Protein AF-A0A0G0H0J5-F1 (afdb_monomer_lite)

Radius of gyration: 21.35 Å; chains: 1; bounding box: 57×30×69 Å

Secondary structure (DSSP, 8-state):
--HHHHHHHHHHHHHHHHHHHHHHHHHHHHHTSPEES-HHHHHHH---TTPPPBP-----SSTT-PBPSS-TTSBPEEEEEE-----EEEETTEEEE-PPPEEEEEE-TT--EEEEEEEETTEEEEEEEEEEE-

Organism: NCBI:txid1618545

Foldseek 3Di:
DPVVVVVVVVVVVVVVVVVVVLVVVLVVVQVPFAADEDLVCCQVPDDCPPPDFDDFPQDDPPHRFGADPSGNVWTWDKDWDDDKDWDWDADPNDTDTPIAWTWIWTATPQGFIKIWTFGVVVTDITIDDRHHYD

Sequence (134 aa):
MNRIKVLLLTIVSTIVLVISVLFAKQYIQVRALPLTGNPNSFVESFNPEGQEPASLEVGGLEGRVIHSPFFPYVKLKTQNIVQGQVILTYNNGEEINKSTGDRYLNTDPFWNIYWVEISRFPEKTKFYGPFKPN

pLDDT: mean 79.82, std 10.88, range [37.41, 95.56]

Structure (mmCIF, N/CA/C/O backbone):
data_AF-A0A0G0H0J5-F1
#
_entry.id   AF-A0A0G0H0J5-F1
#
loop_
_atom_site.group_PDB
_atom_site.id
_atom_site.type_symbol
_atom_site.label_atom_id
_atom_site.label_alt_id
_atom_site.label_comp_id
_atom_site.label_asym_id
_atom_site.label_entity_id
_atom_site.label_seq_id
_atom_site.pdbx_PDB_ins_code
_atom_site.Cartn_x
_atom_site.Cartn_y
_atom_site.Cartn_z
_atom_site.occupancy
_atom_site.B_iso_or_equiv
_atom_site.auth_seq_id
_atom_site.auth_comp_id
_atom_site.auth_asym_id
_atom_site.auth_atom_id
_atom_site.pdbx_PDB_model_num
ATOM 1 N N . MET A 1 1 ? 38.419 4.402 -33.276 1.00 62.75 1 MET A N 1
ATOM 2 C CA . MET A 1 1 ? 37.300 4.884 -32.431 1.00 62.75 1 MET A CA 1
ATOM 3 C C . MET A 1 1 ? 37.882 5.685 -31.272 1.00 62.75 1 MET A C 1
ATOM 5 O O . MET A 1 1 ? 38.816 5.206 -30.646 1.00 62.75 1 MET A O 1
ATOM 9 N N . ASN A 1 2 ? 37.434 6.924 -31.051 1.00 85.19 2 ASN A N 1
ATOM 10 C CA . ASN A 1 2 ? 38.064 7.840 -30.088 1.00 85.19 2 ASN A CA 1
ATOM 11 C C . ASN A 1 2 ? 37.903 7.291 -28.651 1.00 85.19 2 ASN A C 1
ATOM 13 O O . ASN A 1 2 ? 36.782 6.942 -28.288 1.00 85.19 2 ASN A O 1
ATOM 17 N N . ARG A 1 3 ? 38.975 7.183 -27.846 1.00 85.88 3 ARG A N 1
ATOM 18 C CA . ARG A 1 3 ? 38.948 6.522 -26.512 1.00 85.88 3 ARG A CA 1
ATOM 19 C C . ARG A 1 3 ? 37.854 7.082 -25.590 1.00 85.88 3 ARG A C 1
ATOM 21 O O . ARG A 1 3 ? 37.210 6.332 -24.867 1.00 85.88 3 ARG A O 1
ATOM 28 N N . ILE A 1 4 ? 37.578 8.380 -25.712 1.00 89.50 4 ILE A N 1
ATOM 29 C CA . ILE A 1 4 ? 36.496 9.086 -25.010 1.00 89.50 4 ILE A CA 1
ATOM 30 C C . ILE A 1 4 ? 35.110 8.545 -25.398 1.00 89.50 4 ILE A C 1
ATOM 32 O O . ILE A 1 4 ? 34.264 8.343 -24.533 1.00 89.50 4 ILE A O 1
ATOM 36 N N . LYS A 1 5 ? 34.876 8.251 -26.685 1.00 89.31 5 LYS A N 1
ATOM 37 C CA . LYS A 1 5 ? 33.602 7.683 -27.161 1.00 89.31 5 LYS A CA 1
ATOM 38 C C . LYS A 1 5 ? 33.375 6.274 -26.611 1.00 89.31 5 LYS A C 1
ATOM 40 O O . LYS A 1 5 ? 32.248 5.938 -26.275 1.00 89.31 5 LYS A O 1
ATOM 45 N N . VAL A 1 6 ? 34.441 5.475 -26.498 1.00 91.00 6 VAL A N 1
ATOM 46 C CA . VAL A 1 6 ? 34.372 4.124 -25.916 1.00 91.00 6 VAL A CA 1
ATOM 47 C C . VAL A 1 6 ? 34.031 4.199 -24.429 1.00 91.00 6 VAL A C 1
ATOM 49 O O . VAL A 1 6 ? 33.107 3.526 -23.994 1.00 91.00 6 VAL A O 1
ATOM 52 N N . LEU A 1 7 ? 34.712 5.064 -23.668 1.00 93.00 7 LEU A N 1
ATOM 53 C CA . LEU A 1 7 ? 34.441 5.257 -22.240 1.00 93.00 7 LEU A CA 1
ATOM 54 C C . LEU A 1 7 ? 32.989 5.693 -21.988 1.00 93.00 7 LEU A C 1
ATOM 56 O O . LEU A 1 7 ? 32.310 5.134 -21.130 1.00 93.00 7 LEU A O 1
ATOM 60 N N . LEU A 1 8 ? 32.501 6.662 -22.766 1.00 93.81 8 LEU A N 1
ATOM 61 C CA . LEU A 1 8 ? 31.145 7.186 -22.626 1.00 93.81 8 LEU A CA 1
ATOM 62 C C . LEU A 1 8 ? 30.091 6.121 -22.961 1.00 93.81 8 LEU A C 1
ATOM 64 O O . LEU A 1 8 ? 29.113 5.983 -22.231 1.00 93.81 8 LEU A O 1
ATOM 68 N N . LEU A 1 9 ? 30.326 5.311 -23.999 1.00 94.06 9 LEU A N 1
ATOM 69 C CA . LEU A 1 9 ? 29.462 4.179 -24.336 1.00 94.06 9 LEU A CA 1
ATOM 70 C C . LEU A 1 9 ? 29.400 3.153 -23.192 1.00 94.06 9 LEU A C 1
ATOM 72 O O . LEU A 1 9 ? 28.315 2.682 -22.855 1.00 94.06 9 LEU A O 1
ATOM 76 N N . THR A 1 10 ? 30.534 2.837 -22.561 1.00 93.31 10 THR A N 1
ATOM 77 C CA . THR A 1 10 ? 30.588 1.899 -21.429 1.00 93.31 10 THR A CA 1
ATOM 78 C C . THR A 1 10 ? 29.839 2.426 -20.207 1.00 93.31 10 THR A C 1
ATOM 80 O O . THR A 1 10 ? 29.121 1.664 -19.558 1.00 93.31 10 THR A O 1
ATOM 83 N N . ILE A 1 11 ? 29.958 3.722 -19.903 1.00 95.00 11 ILE A N 1
ATOM 84 C CA . ILE A 1 11 ? 29.228 4.352 -18.792 1.00 95.00 11 ILE A CA 1
ATOM 85 C C . ILE A 1 11 ? 27.722 4.279 -19.048 1.00 95.00 11 ILE A C 1
ATOM 87 O O . ILE A 1 11 ? 26.979 3.794 -18.197 1.00 95.00 11 ILE A O 1
ATOM 91 N N . VAL A 1 12 ? 27.274 4.694 -20.236 1.00 94.88 12 VAL A N 1
ATOM 92 C CA . VAL A 1 12 ? 25.852 4.661 -20.605 1.00 94.88 12 VAL A CA 1
ATOM 93 C C . VAL A 1 12 ? 25.313 3.230 -20.566 1.00 94.88 12 VAL A C 1
ATOM 95 O O . VAL A 1 12 ? 24.261 2.994 -19.980 1.00 94.88 12 VAL A O 1
ATOM 98 N N . SER A 1 13 ? 26.053 2.263 -21.114 1.00 93.75 13 SER A N 1
ATOM 99 C CA . SER A 1 13 ? 25.668 0.848 -21.092 1.00 93.75 13 SER A CA 1
ATOM 100 C C . SER A 1 13 ? 25.524 0.311 -19.664 1.00 93.75 13 SER A C 1
ATOM 102 O O . SER A 1 13 ? 24.518 -0.313 -19.331 1.00 93.75 13 SER A O 1
ATOM 104 N N . THR A 1 14 ? 26.481 0.627 -18.784 1.00 95.00 14 THR A N 1
ATOM 105 C CA . THR A 1 14 ? 26.426 0.231 -17.369 1.00 95.00 14 THR A CA 1
ATOM 106 C C . THR A 1 14 ? 25.207 0.833 -16.666 1.00 95.00 14 THR A C 1
ATOM 108 O O . THR A 1 14 ? 24.505 0.123 -15.951 1.00 95.00 14 THR A O 1
ATOM 111 N N . ILE A 1 15 ? 24.908 2.116 -16.898 1.00 94.69 15 ILE A N 1
ATOM 112 C CA . ILE A 1 15 ? 23.734 2.783 -16.314 1.00 94.69 15 ILE A CA 1
ATOM 113 C C . ILE A 1 15 ? 22.440 2.111 -16.788 1.00 94.69 15 ILE A C 1
ATOM 115 O O . ILE A 1 15 ? 21.584 1.780 -15.968 1.00 94.69 15 ILE A O 1
ATOM 119 N N . VAL A 1 16 ? 22.307 1.858 -18.093 1.00 95.56 16 VAL A N 1
ATOM 120 C CA . VAL A 1 16 ? 21.130 1.187 -18.667 1.00 95.56 16 VAL A CA 1
ATOM 121 C C . VAL A 1 16 ? 20.957 -0.215 -18.083 1.00 95.56 16 VAL A C 1
ATOM 123 O O . VAL A 1 16 ? 19.837 -0.605 -17.749 1.00 95.56 16 VAL A O 1
ATOM 126 N N . LEU A 1 17 ? 22.051 -0.960 -17.905 1.00 95.50 17 LEU A N 1
ATOM 127 C CA . LEU A 1 17 ? 22.020 -2.290 -17.303 1.00 95.50 17 LEU A CA 1
ATOM 128 C C . LEU A 1 17 ? 21.541 -2.240 -15.847 1.00 95.50 17 LEU A C 1
ATOM 130 O O . LEU A 1 17 ? 20.639 -2.989 -15.478 1.00 95.50 17 LEU A O 1
ATOM 134 N N . VAL A 1 18 ? 22.096 -1.336 -15.034 1.00 93.75 18 VAL A N 1
ATOM 135 C CA . VAL A 1 18 ? 21.697 -1.167 -13.626 1.00 93.75 18 VAL A CA 1
ATOM 136 C C . VAL A 1 18 ? 20.214 -0.818 -13.522 1.00 93.75 18 VAL A C 1
ATOM 138 O O . VAL A 1 18 ? 19.486 -1.453 -12.760 1.00 93.75 18 VAL A O 1
ATOM 141 N N . ILE A 1 19 ? 19.744 0.135 -14.330 1.00 90.00 19 ILE A N 1
ATOM 142 C CA . ILE A 1 19 ? 18.330 0.518 -14.378 1.00 90.00 19 ILE A CA 1
ATOM 143 C C . ILE A 1 19 ? 17.460 -0.691 -14.753 1.00 90.00 19 ILE A C 1
ATOM 145 O O . ILE A 1 19 ? 16.473 -0.972 -14.076 1.00 90.00 19 ILE A O 1
ATOM 149 N N . SER A 1 20 ? 17.854 -1.456 -15.772 1.00 90.38 20 SER A N 1
ATOM 150 C CA . SER A 1 20 ? 17.110 -2.638 -16.228 1.00 90.38 20 SER A CA 1
ATOM 151 C C . SER A 1 20 ? 16.981 -3.705 -15.138 1.00 90.38 20 SER A C 1
ATOM 153 O O . SER A 1 20 ? 15.907 -4.276 -14.958 1.00 90.38 20 SER A O 1
ATOM 155 N N . VAL A 1 21 ? 18.048 -3.949 -14.369 1.00 92.56 21 VAL A N 1
ATOM 156 C CA . VAL A 1 21 ? 18.029 -4.900 -13.246 1.00 92.56 21 VAL A CA 1
ATOM 157 C C . VAL A 1 21 ? 17.088 -4.429 -12.133 1.00 92.56 21 VAL A C 1
ATOM 159 O O . VAL A 1 21 ? 16.332 -5.239 -11.594 1.00 92.56 21 VAL A O 1
ATOM 162 N N . LEU A 1 22 ? 17.084 -3.131 -11.809 1.00 87.94 22 LEU A N 1
ATOM 163 C CA . LEU A 1 22 ? 16.166 -2.567 -10.813 1.00 87.94 22 LEU A CA 1
ATOM 164 C C . LEU A 1 22 ? 14.700 -2.737 -11.237 1.00 87.94 22 LEU A C 1
ATOM 166 O O . LEU A 1 22 ? 13.893 -3.225 -10.443 1.00 87.94 22 LEU A O 1
ATOM 170 N N . PHE A 1 23 ? 14.371 -2.422 -12.494 1.00 86.19 23 PHE A N 1
ATOM 171 C CA . PHE A 1 23 ? 13.024 -2.623 -13.036 1.00 86.19 23 PHE A CA 1
ATOM 172 C C . PHE A 1 23 ? 12.618 -4.099 -13.057 1.00 86.19 23 PHE A C 1
ATOM 174 O O . PHE A 1 23 ? 11.501 -4.431 -12.665 1.00 86.19 23 PHE A O 1
ATOM 181 N N . ALA A 1 24 ? 13.518 -5.000 -13.459 1.00 88.62 24 ALA A N 1
ATOM 182 C CA . ALA A 1 24 ? 13.245 -6.435 -13.456 1.00 88.62 24 ALA A CA 1
ATOM 183 C C . ALA A 1 24 ? 12.947 -6.952 -12.041 1.00 88.62 24 ALA A C 1
ATOM 185 O O . ALA A 1 24 ? 11.984 -7.693 -11.844 1.00 88.62 24 ALA A O 1
ATOM 186 N N . LYS A 1 25 ? 13.723 -6.516 -11.040 1.00 89.56 25 LYS A N 1
ATOM 187 C CA . LYS A 1 25 ? 13.492 -6.864 -9.633 1.00 89.56 25 LYS A CA 1
ATOM 188 C C . LYS A 1 25 ? 12.115 -6.394 -9.158 1.00 89.56 25 LYS A C 1
ATOM 190 O O . LYS A 1 25 ? 11.368 -7.198 -8.605 1.00 89.56 25 LYS A O 1
ATOM 195 N N . GLN A 1 26 ? 11.769 -5.129 -9.403 1.00 85.81 26 GLN A N 1
ATOM 196 C CA . GLN A 1 26 ? 10.463 -4.564 -9.034 1.00 85.81 26 GLN A CA 1
ATOM 197 C C . GLN A 1 26 ? 9.317 -5.316 -9.718 1.00 85.81 26 GLN A C 1
ATOM 199 O O . GLN A 1 26 ? 8.345 -5.696 -9.073 1.00 85.81 26 GLN A O 1
ATOM 204 N N . TYR A 1 27 ? 9.455 -5.603 -11.011 1.00 86.44 27 TYR A N 1
ATOM 205 C CA . TYR A 1 27 ? 8.452 -6.333 -11.778 1.00 86.44 27 TYR A CA 1
ATOM 206 C C . TYR A 1 27 ? 8.209 -7.753 -11.249 1.00 86.44 27 TYR A C 1
ATOM 208 O O . TYR A 1 27 ? 7.060 -8.181 -11.129 1.00 86.44 27 TYR A O 1
ATOM 216 N N . ILE A 1 28 ? 9.274 -8.482 -10.899 1.00 88.44 28 ILE A N 1
ATOM 217 C CA . ILE A 1 28 ? 9.163 -9.818 -10.297 1.00 88.44 28 ILE A CA 1
ATOM 218 C C . ILE A 1 28 ? 8.435 -9.738 -8.950 1.00 88.44 28 ILE A C 1
ATOM 220 O O . ILE A 1 28 ? 7.535 -10.538 -8.699 1.00 88.44 28 ILE A O 1
ATOM 224 N N . GLN A 1 29 ? 8.779 -8.754 -8.112 1.00 87.75 29 GLN A N 1
ATOM 225 C CA . GLN A 1 29 ? 8.122 -8.542 -6.820 1.00 87.75 29 GLN A CA 1
ATOM 226 C C . GLN A 1 29 ? 6.628 -8.239 -6.982 1.00 87.75 29 GLN A C 1
ATOM 228 O O . GLN A 1 29 ? 5.811 -8.871 -6.320 1.00 87.75 29 GLN A O 1
ATOM 233 N N . VAL A 1 30 ? 6.262 -7.356 -7.917 1.00 86.00 30 VAL A N 1
ATOM 234 C CA . VAL A 1 30 ? 4.860 -7.032 -8.230 1.00 86.00 30 VAL A CA 1
ATOM 235 C C . VAL A 1 30 ? 4.103 -8.259 -8.744 1.00 86.00 30 VAL A C 1
ATOM 237 O O . VAL A 1 30 ? 2.964 -8.507 -8.354 1.00 86.00 30 VAL A O 1
ATOM 240 N N . ARG A 1 31 ? 4.727 -9.092 -9.587 1.00 84.44 31 ARG A N 1
ATOM 241 C CA . ARG A 1 31 ? 4.087 -10.323 -10.075 1.00 84.44 31 ARG A CA 1
ATOM 242 C C . ARG A 1 31 ? 3.796 -11.332 -8.971 1.00 84.44 31 ARG A C 1
ATOM 244 O O . ARG A 1 31 ? 2.802 -12.049 -9.104 1.00 84.44 31 AR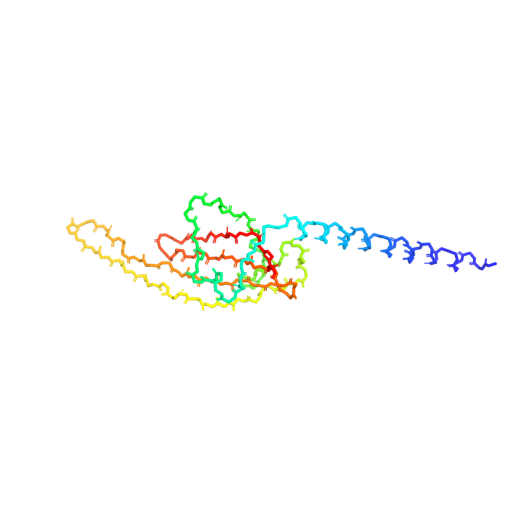G A O 1
ATOM 251 N N . ALA A 1 32 ? 4.638 -11.381 -7.943 1.00 87.31 32 ALA A N 1
ATOM 252 C CA . ALA A 1 32 ? 4.499 -12.277 -6.800 1.00 87.31 32 ALA A CA 1
ATOM 253 C C . ALA A 1 32 ? 3.429 -11.825 -5.792 1.00 87.31 32 ALA A C 1
ATOM 255 O O . ALA A 1 32 ? 3.127 -12.571 -4.863 1.00 87.31 32 ALA A O 1
ATOM 256 N N . LEU A 1 33 ? 2.853 -10.630 -5.961 1.00 86.44 33 LEU A N 1
ATOM 257 C CA . LEU A 1 33 ? 1.832 -10.121 -5.054 1.00 86.44 33 LEU A CA 1
ATOM 258 C C . LEU A 1 33 ? 0.557 -10.972 -5.069 1.00 86.44 33 LEU A C 1
ATOM 260 O O . LEU A 1 33 ? 0.189 -11.529 -6.109 1.00 86.44 33 LEU A O 1
ATOM 264 N N . PRO A 1 34 ? -0.163 -11.033 -3.939 1.00 84.31 34 PRO A N 1
ATOM 265 C CA . PRO A 1 34 ? -1.498 -11.608 -3.908 1.00 84.31 34 PRO A CA 1
ATOM 266 C C . PRO A 1 34 ? -2.433 -10.855 -4.866 1.00 84.31 34 PRO A C 1
ATOM 268 O O . PRO A 1 34 ? -2.422 -9.623 -4.933 1.00 84.31 34 PRO A O 1
ATOM 271 N N . LEU A 1 35 ? -3.234 -11.616 -5.616 1.00 83.19 35 LEU A N 1
ATOM 272 C CA . LEU A 1 35 ? -4.280 -11.080 -6.485 1.00 83.19 35 LEU A CA 1
ATOM 273 C C . LEU A 1 35 ? -5.475 -10.640 -5.634 1.00 83.19 35 LEU A C 1
ATOM 275 O O . LEU A 1 35 ? -5.929 -11.386 -4.766 1.00 83.19 35 LEU A O 1
ATOM 279 N N . THR A 1 36 ? -6.010 -9.459 -5.910 1.00 77.00 36 THR A N 1
ATOM 280 C CA . THR A 1 36 ? -7.326 -9.033 -5.434 1.00 77.00 36 THR A CA 1
ATOM 281 C C . THR A 1 36 ? -8.374 -9.337 -6.484 1.00 77.00 36 THR A C 1
ATOM 283 O O . THR A 1 36 ? -8.081 -9.351 -7.675 1.00 77.00 36 THR A O 1
ATOM 286 N N . GLY A 1 37 ? -9.633 -9.471 -6.065 1.00 71.50 37 GLY A N 1
ATOM 287 C CA . GLY A 1 37 ? -10.758 -9.325 -6.990 1.00 71.50 37 GLY A CA 1
ATOM 288 C C . GLY A 1 37 ? -10.846 -7.904 -7.569 1.00 71.50 37 GLY A C 1
ATOM 289 O O . GLY A 1 37 ? -9.882 -7.139 -7.536 1.00 71.50 37 GLY A O 1
ATOM 290 N N . ASN A 1 38 ? -12.023 -7.529 -8.075 1.00 74.00 38 ASN A N 1
ATOM 291 C CA . ASN A 1 38 ? -12.270 -6.193 -8.623 1.00 74.00 38 ASN A CA 1
ATOM 292 C C . ASN A 1 38 ? -11.760 -5.093 -7.656 1.00 74.00 38 ASN A C 1
ATOM 294 O O . ASN A 1 38 ? -12.237 -5.032 -6.521 1.00 74.00 38 ASN A O 1
ATOM 298 N N . PRO A 1 39 ? -10.823 -4.219 -8.081 1.00 66.75 39 PRO A N 1
ATOM 299 C CA . PRO A 1 39 ? -10.252 -3.165 -7.239 1.00 66.75 39 PRO A CA 1
ATOM 300 C C . PRO A 1 39 ? -11.294 -2.273 -6.562 1.00 66.75 39 PRO A C 1
ATOM 302 O O . PRO A 1 39 ? -11.103 -1.856 -5.423 1.00 66.75 39 PRO A O 1
ATOM 305 N N . ASN A 1 40 ? -12.421 -2.027 -7.237 1.00 67.94 40 ASN A N 1
ATOM 306 C CA . ASN A 1 40 ? -13.496 -1.188 -6.715 1.00 67.94 40 ASN A CA 1
ATOM 307 C C . ASN A 1 40 ? -14.272 -1.878 -5.584 1.00 67.94 40 ASN A C 1
ATOM 309 O O . ASN A 1 40 ? -14.751 -1.200 -4.685 1.00 67.94 40 ASN A O 1
ATOM 313 N N . SER A 1 41 ? -14.378 -3.213 -5.601 1.00 69.88 41 SER A N 1
ATOM 314 C CA . SER A 1 41 ? -15.075 -3.983 -4.560 1.00 69.88 41 SER A CA 1
ATOM 315 C C . SER A 1 41 ? -14.135 -4.525 -3.486 1.00 69.88 41 SER A C 1
ATOM 317 O O . SER A 1 41 ? -14.582 -4.834 -2.384 1.00 69.88 41 SER A O 1
ATOM 319 N N . PHE A 1 42 ? -12.836 -4.652 -3.783 1.00 72.06 42 PHE A N 1
ATOM 320 C CA . PHE A 1 42 ? -11.810 -5.035 -2.809 1.00 72.06 42 PHE A CA 1
ATOM 321 C C . PHE A 1 42 ? -11.864 -4.122 -1.585 1.00 72.06 42 PHE A C 1
ATOM 323 O O . PHE A 1 42 ? -11.770 -4.580 -0.455 1.00 72.06 42 PHE A O 1
ATOM 330 N N . VAL A 1 43 ? -12.131 -2.841 -1.830 1.00 64.44 43 VAL A N 1
ATOM 331 C CA . VAL A 1 43 ? -12.303 -1.812 -0.812 1.00 64.44 43 VAL A CA 1
ATOM 332 C C . VAL A 1 43 ? -13.375 -2.160 0.220 1.00 64.44 43 VAL A C 1
ATOM 334 O O . VAL A 1 43 ? -13.169 -2.005 1.413 1.00 64.44 43 VAL A O 1
ATOM 337 N N . GLU A 1 44 ? -14.539 -2.619 -0.214 1.00 66.31 44 GLU A N 1
ATOM 338 C CA . GLU A 1 44 ? -15.665 -2.858 0.695 1.00 66.31 44 GLU A CA 1
ATOM 339 C C . GLU A 1 44 ? -15.619 -4.256 1.320 1.00 66.31 44 GLU A C 1
ATOM 341 O O . GLU A 1 44 ? -16.221 -4.498 2.364 1.00 66.31 44 GLU A O 1
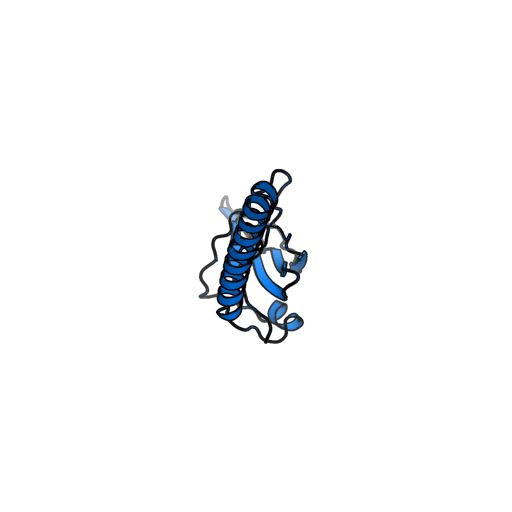ATOM 346 N N . SER A 1 45 ? -14.886 -5.174 0.686 1.00 72.12 45 SER A N 1
ATOM 347 C CA . SER A 1 45 ? -14.833 -6.592 1.053 1.00 72.12 45 SER A CA 1
ATOM 348 C C . SER A 1 45 ? -13.567 -7.004 1.803 1.00 72.12 45 SER A C 1
ATOM 350 O O . SER A 1 45 ? -13.496 -8.132 2.292 1.00 72.12 45 SER A O 1
ATOM 352 N N . PHE A 1 46 ? -12.564 -6.128 1.911 1.00 78.75 46 PHE A N 1
ATOM 353 C CA . PHE A 1 46 ? -11.320 -6.453 2.596 1.00 78.75 46 PHE A CA 1
ATOM 354 C C . PHE A 1 46 ? -11.536 -6.607 4.108 1.00 78.75 46 PHE A C 1
ATOM 356 O O . PHE A 1 46 ? -11.861 -5.644 4.806 1.00 78.75 46 PHE A O 1
ATOM 363 N N . ASN A 1 47 ? -11.306 -7.822 4.618 1.00 78.88 47 ASN A N 1
ATOM 364 C CA . ASN A 1 47 ? -11.266 -8.100 6.050 1.00 78.88 47 ASN A CA 1
ATOM 365 C C . ASN A 1 47 ? -9.800 -8.142 6.538 1.00 78.88 47 ASN A C 1
ATOM 367 O O . ASN A 1 47 ? -9.074 -9.067 6.161 1.00 78.88 47 ASN A O 1
ATOM 371 N N . PRO A 1 48 ? -9.355 -7.177 7.367 1.00 76.62 48 PRO A N 1
ATOM 372 C CA . PRO A 1 48 ? -8.016 -7.190 7.956 1.00 76.62 48 PRO A CA 1
ATOM 373 C C . PRO A 1 48 ? -7.830 -8.251 9.055 1.00 76.62 48 PRO A C 1
ATOM 375 O O . PRO A 1 48 ? -6.704 -8.470 9.501 1.00 76.62 48 PRO A O 1
ATOM 378 N N . GLU A 1 49 ? -8.900 -8.891 9.540 1.00 78.75 49 GLU A N 1
ATOM 379 C CA . GLU A 1 49 ? -8.805 -9.903 10.594 1.00 78.75 49 GLU A CA 1
ATOM 380 C C . GLU A 1 49 ? -7.932 -11.089 10.164 1.00 78.75 49 GLU A C 1
ATOM 382 O O . GLU A 1 49 ? -8.109 -11.673 9.096 1.00 78.75 49 GLU A O 1
ATOM 387 N N . GLY A 1 50 ? -6.969 -11.447 11.016 1.00 78.00 50 GLY A N 1
ATOM 388 C CA . GLY A 1 50 ? -6.025 -12.534 10.752 1.00 78.00 50 GLY A CA 1
ATOM 389 C C . GLY A 1 50 ? -4.900 -12.190 9.770 1.00 78.00 50 GLY A C 1
ATOM 390 O O . GLY A 1 50 ? -4.064 -13.051 9.511 1.00 78.00 50 GLY A O 1
ATOM 391 N N . GLN A 1 51 ? -4.838 -10.959 9.248 1.00 80.94 51 GLN A N 1
ATOM 392 C CA . GLN A 1 51 ? -3.721 -10.506 8.420 1.00 80.94 51 GLN A CA 1
ATOM 393 C C . GLN A 1 51 ? -2.669 -9.771 9.248 1.00 80.94 51 GLN A C 1
ATOM 395 O O . GLN A 1 51 ? -2.987 -8.949 10.111 1.00 80.94 51 GLN A O 1
ATOM 400 N N . GLU A 1 52 ? -1.399 -10.037 8.951 1.00 83.00 52 GLU A N 1
ATOM 401 C CA . GLU A 1 52 ? -0.297 -9.285 9.539 1.00 83.00 52 GLU A CA 1
ATOM 402 C C . GLU A 1 52 ? -0.149 -7.923 8.845 1.00 83.00 52 GLU A C 1
ATOM 404 O O . GLU A 1 52 ? -0.087 -7.864 7.612 1.00 83.00 52 GLU A O 1
ATOM 409 N N . PRO A 1 53 ? -0.077 -6.815 9.607 1.00 82.00 53 PRO A N 1
ATOM 410 C CA . PRO A 1 53 ? 0.209 -5.515 9.030 1.00 82.00 53 PRO A CA 1
ATOM 411 C C . PRO A 1 53 ? 1.610 -5.480 8.414 1.00 82.00 53 PRO A C 1
ATOM 413 O O . PRO A 1 53 ? 2.595 -5.854 9.049 1.00 82.00 53 PRO A O 1
ATOM 416 N N . ALA A 1 54 ? 1.710 -4.955 7.200 1.00 77.06 54 ALA A N 1
ATOM 417 C CA . ALA A 1 54 ? 2.982 -4.643 6.577 1.00 77.06 54 ALA A CA 1
ATOM 418 C C . ALA A 1 54 ? 3.634 -3.432 7.262 1.00 77.06 54 ALA A C 1
ATOM 420 O O . ALA A 1 54 ? 2.973 -2.442 7.591 1.00 77.06 54 ALA A O 1
ATOM 421 N N . SER A 1 55 ? 4.954 -3.492 7.440 1.00 68.00 55 SER A N 1
ATOM 422 C CA . SER A 1 55 ? 5.736 -2.329 7.853 1.00 68.00 55 SER A CA 1
ATOM 423 C C . SER A 1 55 ? 5.983 -1.430 6.643 1.00 68.00 55 SER A C 1
ATOM 425 O O . SER A 1 55 ? 6.519 -1.874 5.628 1.00 68.00 55 SER A O 1
ATOM 427 N N . LEU A 1 56 ? 5.587 -0.165 6.755 1.00 66.69 56 LEU A N 1
ATOM 428 C CA . LEU A 1 56 ? 5.852 0.876 5.770 1.00 66.69 56 LEU A CA 1
ATOM 429 C C . LEU A 1 56 ? 6.669 1.968 6.454 1.00 66.69 56 LEU A C 1
ATOM 431 O O . LEU A 1 56 ? 6.245 2.522 7.469 1.00 66.69 56 LEU A O 1
ATOM 435 N N . GLU A 1 57 ? 7.831 2.295 5.890 1.00 57.97 57 GLU A N 1
ATOM 436 C CA . GLU A 1 57 ? 8.574 3.480 6.306 1.00 57.97 57 GLU A CA 1
ATOM 437 C C . GLU A 1 57 ? 7.794 4.720 5.857 1.00 57.97 57 GLU A C 1
ATOM 439 O O . GLU A 1 57 ? 7.778 5.096 4.685 1.00 57.97 57 GLU A O 1
ATOM 444 N N . VAL A 1 58 ? 7.090 5.345 6.800 1.00 55.03 58 VAL A N 1
ATOM 445 C CA . VAL A 1 58 ? 6.435 6.636 6.580 1.00 55.03 58 VAL A CA 1
ATOM 446 C C . VAL A 1 58 ? 7.518 7.714 6.667 1.00 55.03 58 VAL A C 1
ATOM 448 O O . VAL A 1 58 ? 7.834 8.194 7.753 1.00 55.03 58 VAL A O 1
ATOM 451 N N . GLY A 1 59 ? 8.128 8.060 5.532 1.00 44.22 59 GLY A N 1
ATOM 452 C CA . GLY A 1 59 ? 9.202 9.053 5.444 1.00 44.22 59 GLY A CA 1
ATOM 453 C C . GLY A 1 59 ? 8.878 10.188 4.470 1.00 44.22 59 GLY A C 1
ATOM 454 O O . GLY A 1 59 ? 8.607 9.942 3.299 1.00 44.22 59 GLY A O 1
ATOM 455 N N . GLY A 1 60 ? 8.936 11.437 4.947 1.00 42.22 60 GLY A N 1
ATOM 456 C CA . GLY A 1 60 ? 8.790 12.652 4.137 1.00 42.22 60 GLY A CA 1
ATOM 457 C C . GLY A 1 60 ? 8.850 13.934 4.981 1.00 42.22 60 GLY A C 1
ATOM 458 O O . GLY A 1 60 ? 8.331 13.960 6.094 1.00 42.22 60 GLY A O 1
ATOM 459 N N . LEU A 1 61 ? 9.500 14.984 4.456 1.00 37.41 61 LEU A N 1
ATOM 460 C CA . LEU A 1 61 ? 9.682 16.300 5.109 1.00 37.41 61 LEU A CA 1
ATOM 461 C C . LEU A 1 61 ? 8.380 17.114 5.231 1.00 37.41 61 LEU A C 1
ATOM 463 O O . LEU A 1 61 ? 8.287 18.016 6.057 1.00 37.41 61 LEU A O 1
ATOM 467 N N . GLU A 1 62 ? 7.369 16.767 4.439 1.00 39.47 62 GLU A N 1
ATOM 468 C CA . GLU A 1 62 ? 6.011 17.296 4.521 1.00 39.47 62 GLU A CA 1
ATOM 469 C C . GLU A 1 62 ? 5.092 16.117 4.851 1.00 39.47 62 GLU A C 1
ATOM 471 O O . GLU A 1 62 ? 5.187 15.065 4.221 1.00 39.47 62 GLU A O 1
ATOM 476 N N . GLY A 1 63 ? 4.283 16.245 5.903 1.00 47.97 63 GLY A N 1
ATOM 477 C CA . GLY A 1 63 ? 3.705 15.119 6.641 1.00 47.97 63 GLY A CA 1
ATOM 478 C C . GLY A 1 63 ? 3.093 13.972 5.819 1.00 47.97 63 GLY A C 1
ATOM 479 O O . GLY A 1 63 ? 2.485 14.170 4.774 1.00 47.97 63 GLY A O 1
ATOM 480 N N . ARG A 1 64 ? 3.225 12.750 6.361 1.00 59.81 64 ARG A N 1
ATOM 481 C CA . ARG A 1 64 ? 2.550 11.493 5.960 1.00 59.81 64 ARG A CA 1
ATOM 482 C C . ARG A 1 64 ? 2.435 11.239 4.444 1.00 59.81 64 ARG A C 1
ATOM 484 O O . ARG A 1 64 ? 1.459 10.636 4.000 1.00 59.81 64 ARG A O 1
ATOM 491 N N . VAL A 1 65 ? 3.400 11.661 3.627 1.00 57.47 65 VAL A N 1
ATOM 492 C CA . VAL A 1 65 ? 3.447 11.229 2.224 1.00 57.47 65 VAL A CA 1
ATOM 493 C C . VAL A 1 65 ? 3.916 9.777 2.189 1.00 57.47 65 VAL A C 1
ATOM 495 O O . VAL A 1 65 ? 5.038 9.474 2.580 1.00 57.47 65 VAL A O 1
ATOM 498 N N . ILE A 1 66 ? 3.045 8.872 1.741 1.00 74.38 66 ILE A N 1
ATOM 499 C CA . ILE A 1 66 ? 3.368 7.449 1.607 1.00 74.38 66 ILE A CA 1
ATOM 500 C C . ILE A 1 66 ? 3.731 7.185 0.144 1.00 74.38 66 ILE A C 1
ATOM 502 O O . ILE A 1 66 ? 2.940 7.450 -0.767 1.00 74.38 66 ILE A O 1
ATOM 506 N N . HIS A 1 67 ? 4.944 6.687 -0.074 1.00 78.19 67 HIS A N 1
ATOM 507 C CA . HIS A 1 67 ? 5.441 6.262 -1.379 1.00 78.19 67 HIS A CA 1
ATOM 508 C C . HIS A 1 67 ? 5.214 4.760 -1.589 1.00 78.19 67 HIS A C 1
ATOM 510 O O . HIS A 1 67 ? 5.071 4.005 -0.627 1.00 78.19 67 HIS A O 1
ATOM 516 N N . SER A 1 68 ? 5.178 4.317 -2.848 1.00 79.56 68 SER A N 1
ATOM 517 C CA . SER A 1 68 ? 5.116 2.885 -3.164 1.00 79.56 68 SER A CA 1
ATOM 518 C C . SER A 1 68 ? 6.417 2.186 -2.731 1.00 79.56 68 SER A C 1
ATOM 520 O O . SER A 1 68 ? 7.494 2.635 -3.129 1.00 79.56 68 SER A O 1
ATOM 522 N N . PRO A 1 69 ? 6.359 1.063 -1.985 1.00 77.00 69 PRO A N 1
ATOM 523 C CA . PRO A 1 69 ? 7.534 0.250 -1.651 1.00 77.00 69 PRO A CA 1
ATOM 524 C C . PRO A 1 69 ? 8.300 -0.257 -2.872 1.00 77.00 69 PRO A C 1
ATOM 526 O O . PRO A 1 69 ? 9.516 -0.436 -2.817 1.00 77.00 69 PRO A O 1
ATOM 529 N N . PHE A 1 70 ? 7.596 -0.496 -3.981 1.00 79.25 70 PHE A N 1
ATOM 530 C CA . PHE A 1 70 ? 8.214 -0.952 -5.225 1.00 79.25 70 PHE A CA 1
ATOM 531 C C . PHE A 1 70 ? 8.667 0.207 -6.095 1.00 79.25 70 PHE A C 1
ATOM 533 O O . PHE A 1 70 ? 9.667 0.085 -6.793 1.00 79.25 70 PHE A O 1
ATOM 540 N N . PHE A 1 71 ? 7.972 1.339 -6.029 1.00 80.19 71 PHE A N 1
ATOM 541 C CA . PHE A 1 71 ? 8.264 2.519 -6.830 1.00 80.19 71 PHE A CA 1
ATOM 542 C C . PHE A 1 71 ? 8.440 3.727 -5.903 1.00 80.19 71 PHE A C 1
ATOM 544 O O . PHE A 1 71 ? 7.540 4.559 -5.805 1.00 80.19 71 PHE A O 1
ATOM 551 N N . PRO A 1 72 ? 9.589 3.859 -5.211 1.00 77.44 72 PRO A N 1
ATOM 552 C CA . PRO A 1 72 ? 9.780 4.875 -4.168 1.00 77.44 72 PRO A CA 1
ATOM 553 C C . PRO A 1 72 ? 9.714 6.312 -4.699 1.00 77.44 72 PRO A C 1
ATOM 555 O O . PRO A 1 72 ? 9.467 7.250 -3.95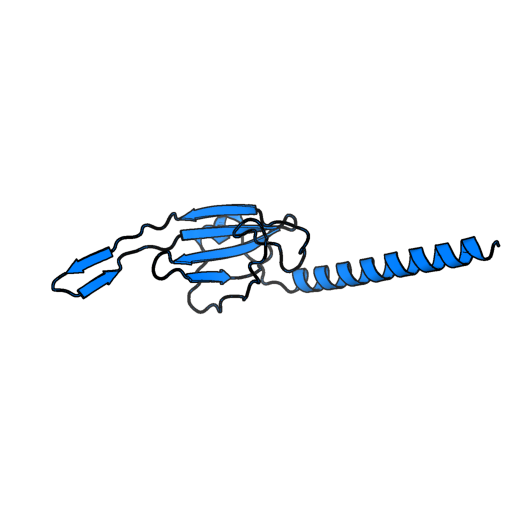5 1.00 77.44 72 PRO A O 1
ATOM 558 N N . TYR A 1 73 ? 9.875 6.504 -6.006 1.00 77.81 73 TYR A N 1
ATOM 559 C CA . TYR A 1 73 ? 9.688 7.786 -6.689 1.00 77.81 73 TYR A CA 1
ATOM 560 C C . TYR A 1 73 ? 8.215 8.100 -7.005 1.00 77.81 73 TYR A C 1
ATOM 562 O O . TYR A 1 73 ? 7.913 9.152 -7.564 1.00 77.81 73 TYR A O 1
ATOM 570 N N . VAL A 1 74 ? 7.290 7.204 -6.656 1.00 81.38 74 VAL A N 1
ATOM 571 C CA . VAL A 1 74 ? 5.862 7.336 -6.928 1.00 81.38 74 VAL A CA 1
ATOM 572 C C . VAL A 1 74 ? 5.083 7.492 -5.633 1.00 81.38 74 VAL A C 1
ATOM 574 O O . VAL A 1 74 ? 5.093 6.623 -4.760 1.00 81.38 74 VAL A O 1
ATOM 577 N N . LYS A 1 75 ? 4.368 8.614 -5.536 1.00 82.62 75 LYS A N 1
ATOM 578 C CA . LYS A 1 75 ? 3.438 8.895 -4.446 1.00 82.62 75 LYS A CA 1
ATOM 579 C C . LYS A 1 75 ? 2.177 8.049 -4.602 1.00 82.62 75 LYS A C 1
ATOM 581 O O . LYS A 1 75 ? 1.620 7.969 -5.698 1.00 82.62 75 LYS A O 1
ATOM 586 N N . LEU A 1 76 ? 1.710 7.463 -3.502 1.00 84.25 76 LEU A N 1
ATOM 587 C CA . LEU A 1 76 ? 0.438 6.752 -3.491 1.00 84.25 76 LEU A CA 1
ATOM 588 C C . LEU A 1 76 ? -0.726 7.745 -3.576 1.00 84.25 76 LEU A C 1
ATOM 590 O O . LEU A 1 76 ? -0.755 8.769 -2.889 1.00 84.25 76 LEU A O 1
ATOM 594 N N . LYS A 1 77 ? -1.708 7.425 -4.416 1.00 85.56 77 LYS A N 1
ATOM 595 C CA . LYS A 1 77 ? -2.994 8.111 -4.463 1.00 85.56 77 LYS A CA 1
ATOM 596 C C . LYS A 1 77 ? -3.875 7.573 -3.343 1.00 85.56 77 LYS A C 1
ATOM 598 O O . LYS A 1 77 ? -4.175 6.382 -3.326 1.00 85.56 77 LYS A O 1
ATOM 603 N N . THR A 1 78 ? -4.310 8.460 -2.456 1.00 84.81 78 THR A N 1
ATOM 604 C CA . THR A 1 78 ? -5.182 8.130 -1.324 1.00 84.81 78 THR A CA 1
ATOM 605 C C . THR A 1 78 ? -6.646 8.390 -1.654 1.00 84.81 78 THR A C 1
ATOM 607 O O . THR A 1 78 ? -7.002 9.453 -2.161 1.00 84.81 78 THR A O 1
ATOM 610 N N . GLN A 1 79 ? -7.502 7.437 -1.308 1.00 84.25 79 GLN A N 1
ATOM 611 C CA . GLN A 1 79 ? -8.953 7.548 -1.325 1.00 84.25 79 GLN A CA 1
ATOM 612 C C . GLN A 1 79 ? -9.482 7.222 0.074 1.00 84.25 79 GLN A C 1
ATOM 614 O O . GLN A 1 79 ? -9.156 6.182 0.642 1.00 84.25 79 GLN A O 1
ATOM 619 N N . ASN A 1 80 ? -10.285 8.118 0.649 1.00 82.62 80 ASN A N 1
ATOM 620 C CA . ASN A 1 80 ? -10.951 7.857 1.922 1.00 82.62 80 ASN A CA 1
ATOM 621 C C . ASN A 1 80 ? -12.177 6.961 1.689 1.00 82.62 80 ASN A C 1
ATOM 623 O O . ASN A 1 80 ? -12.948 7.210 0.763 1.00 82.62 80 ASN A O 1
ATOM 627 N N . ILE A 1 81 ? -12.316 5.922 2.511 1.00 82.19 81 ILE A N 1
ATOM 628 C CA . ILE A 1 81 ? -13.408 4.944 2.429 1.00 82.19 81 ILE A CA 1
ATOM 629 C C . ILE A 1 81 ? -14.371 5.147 3.594 1.00 82.19 81 ILE A C 1
ATOM 631 O O . ILE A 1 81 ? -15.572 5.303 3.403 1.00 82.19 81 ILE A O 1
ATOM 635 N N . VAL A 1 82 ? -13.821 5.162 4.809 1.00 82.81 82 VAL A N 1
ATOM 636 C CA . VAL A 1 82 ? -14.567 5.404 6.044 1.00 82.81 82 VAL A CA 1
ATOM 637 C C . VAL A 1 82 ? -13.868 6.513 6.809 1.00 82.81 82 VAL A C 1
ATOM 639 O O . VAL A 1 82 ? -12.657 6.450 7.034 1.00 82.81 82 VAL A O 1
ATOM 642 N N . GLN A 1 83 ? -14.645 7.508 7.233 1.00 81.56 83 GLN A N 1
ATOM 643 C CA . GLN A 1 83 ? -14.204 8.508 8.196 1.00 81.56 83 GLN A CA 1
ATOM 644 C C . GLN A 1 83 ? -14.519 8.014 9.607 1.00 81.56 83 GLN A C 1
ATOM 646 O O . GLN A 1 83 ? -15.679 7.831 9.977 1.00 81.56 83 GLN A O 1
ATOM 651 N N . GLY A 1 84 ? -13.467 7.788 10.381 1.00 78.56 84 GLY A N 1
ATOM 652 C CA . GLY A 1 84 ? -13.530 7.452 11.789 1.00 78.56 84 GLY A CA 1
ATOM 653 C C . GLY A 1 84 ? -13.956 8.648 12.636 1.00 78.56 84 GLY A C 1
ATOM 654 O O . GLY A 1 84 ? -13.704 9.811 12.306 1.00 78.56 84 GLY A O 1
ATOM 655 N N . GLN A 1 85 ? -14.592 8.353 13.762 1.00 78.81 85 GLN A N 1
ATOM 656 C CA . GLN A 1 85 ? -15.005 9.323 14.768 1.00 78.81 85 GLN A CA 1
ATOM 657 C C . GLN A 1 85 ? -14.260 9.047 16.065 1.00 78.81 85 GLN A C 1
ATOM 659 O O . GLN A 1 85 ? -14.081 7.893 16.442 1.00 78.81 85 GLN A O 1
ATOM 664 N N . VAL A 1 86 ? -13.841 10.100 16.765 1.00 80.06 86 VAL A N 1
ATOM 665 C CA . VAL A 1 86 ? -13.260 9.968 18.106 1.00 80.06 86 VAL A CA 1
ATOM 666 C C . VAL A 1 86 ? -14.354 10.239 19.123 1.00 80.06 86 VAL A C 1
ATOM 668 O O . VAL A 1 86 ? -14.899 11.339 19.157 1.00 80.06 86 VAL A O 1
ATOM 671 N N . ILE A 1 87 ? -14.682 9.234 19.932 1.00 81.25 87 ILE A N 1
ATOM 672 C CA . ILE A 1 87 ? -15.703 9.333 20.976 1.00 81.25 87 ILE A CA 1
ATOM 673 C C . ILE A 1 87 ? -15.091 8.800 22.268 1.00 81.25 87 ILE A C 1
ATOM 675 O O . ILE A 1 87 ? -14.966 7.589 22.456 1.00 81.25 87 ILE A O 1
ATOM 679 N N . LEU A 1 88 ? -14.720 9.720 23.156 1.00 82.06 88 LEU A N 1
ATOM 680 C CA . LEU A 1 88 ? -14.245 9.417 24.503 1.00 82.06 88 LEU A CA 1
ATOM 681 C C . LEU A 1 88 ? -15.357 9.763 25.486 1.00 82.06 88 LEU A C 1
ATOM 683 O O . LEU A 1 88 ? -15.849 10.889 25.508 1.00 82.06 88 LEU A O 1
ATOM 687 N N . THR A 1 89 ? -15.804 8.774 26.256 1.00 82.56 89 THR A N 1
ATOM 688 C CA . THR A 1 89 ? -16.813 8.967 27.304 1.00 82.56 89 THR A CA 1
ATOM 689 C C . THR A 1 89 ? -16.195 8.636 28.651 1.00 82.56 89 THR A C 1
ATOM 691 O O . THR A 1 89 ? -15.565 7.594 28.789 1.00 82.56 89 THR A O 1
ATOM 694 N N . TYR A 1 90 ? -16.415 9.487 29.648 1.00 82.00 90 TYR A N 1
ATOM 695 C CA . TYR A 1 90 ? -16.016 9.217 31.026 1.00 82.00 90 TYR A CA 1
ATOM 696 C C . TYR A 1 90 ? -17.231 8.719 31.802 1.00 82.00 90 TYR A C 1
ATOM 698 O O . TYR A 1 90 ? -18.240 9.420 31.878 1.00 82.00 90 TYR A O 1
ATOM 706 N N . ASN A 1 91 ? -17.154 7.512 32.359 1.00 81.12 91 ASN A N 1
ATOM 707 C CA . ASN A 1 91 ? -18.210 6.958 33.200 1.00 81.12 91 ASN A CA 1
ATOM 708 C C . ASN A 1 91 ? -17.602 6.403 34.489 1.00 81.12 91 ASN A C 1
ATOM 710 O O . ASN A 1 91 ? -16.706 5.571 34.433 1.00 81.12 91 ASN A O 1
ATOM 714 N N . ASN A 1 92 ? -18.064 6.882 35.648 1.00 80.19 92 ASN A N 1
ATOM 715 C CA . ASN A 1 92 ? -17.568 6.477 36.971 1.00 80.19 92 ASN A CA 1
ATOM 716 C C . ASN A 1 92 ? -16.032 6.515 37.135 1.00 80.19 92 ASN A C 1
ATOM 718 O O . ASN A 1 92 ? -15.456 5.687 37.833 1.00 80.19 92 ASN A O 1
ATOM 722 N N . GLY A 1 93 ? -15.363 7.483 36.503 1.00 78.69 93 GLY A N 1
ATOM 723 C CA . GLY A 1 93 ? -13.902 7.623 36.558 1.00 78.69 93 GLY A CA 1
ATOM 724 C C . GLY A 1 93 ? -13.129 6.730 35.580 1.00 78.69 93 GLY A C 1
ATOM 725 O O . GLY A 1 93 ? -11.917 6.885 35.473 1.00 78.69 93 GLY A O 1
ATOM 726 N N . GLU A 1 94 ? -13.804 5.856 34.829 1.00 79.62 94 GLU A N 1
ATOM 727 C CA . GLU A 1 94 ? -13.207 5.066 33.751 1.00 79.62 94 GLU A CA 1
ATOM 728 C C . GLU A 1 94 ? -13.391 5.755 32.391 1.00 79.62 94 GLU A C 1
ATOM 730 O O . GLU A 1 94 ? -14.461 6.287 32.071 1.00 79.62 94 GLU A O 1
ATOM 735 N N . GLU A 1 95 ? -12.335 5.741 31.575 1.00 80.00 95 GLU A N 1
ATOM 736 C CA . GLU A 1 95 ? -12.369 6.223 30.195 1.00 80.00 95 GLU A CA 1
ATOM 737 C C . GLU A 1 95 ? -12.827 5.098 29.258 1.00 80.00 95 GLU A C 1
ATOM 739 O O . GLU A 1 95 ? -12.163 4.073 29.108 1.00 80.00 95 GLU A O 1
ATOM 744 N N . ILE A 1 96 ? -13.970 5.298 28.604 1.00 81.50 96 ILE A N 1
ATOM 745 C CA . ILE A 1 96 ? -14.529 4.376 27.618 1.00 81.50 96 ILE A CA 1
ATOM 746 C C . ILE A 1 96 ? -14.279 4.949 26.224 1.00 81.50 96 ILE A C 1
ATOM 748 O O . ILE A 1 96 ? -14.858 5.967 25.832 1.00 81.50 96 ILE A O 1
ATOM 752 N N . ASN A 1 97 ? -13.449 4.253 25.451 1.00 80.44 97 ASN A N 1
ATOM 753 C CA . ASN A 1 97 ? -13.159 4.596 24.067 1.00 80.44 97 ASN A CA 1
ATOM 754 C C . ASN A 1 97 ? -14.159 3.920 23.114 1.00 80.44 97 ASN A C 1
ATOM 756 O O . ASN A 1 97 ? -14.130 2.703 22.934 1.00 80.44 97 ASN A O 1
ATOM 760 N N . LYS A 1 98 ? -15.027 4.718 22.485 1.00 79.62 98 LYS A N 1
ATOM 761 C CA . LYS A 1 98 ? -15.964 4.292 21.428 1.00 79.62 98 LYS A CA 1
ATOM 762 C C . LYS A 1 98 ? -15.553 4.814 20.050 1.00 79.62 98 LYS A C 1
ATOM 764 O O . LYS A 1 98 ? -16.390 4.941 19.158 1.00 79.62 98 LYS A O 1
ATOM 769 N N . SER A 1 99 ? -14.281 5.169 19.887 1.00 78.06 99 SER A N 1
ATOM 770 C CA . SER A 1 99 ? -13.774 5.719 18.636 1.00 78.06 99 SER A CA 1
ATOM 771 C C . SER A 1 99 ? -13.775 4.669 17.529 1.00 78.06 99 SER A C 1
ATOM 773 O O . SER A 1 99 ? -13.441 3.506 17.753 1.00 78.06 99 SER A O 1
ATOM 775 N N . THR A 1 100 ? -14.106 5.093 16.316 1.00 80.00 100 THR A N 1
ATOM 776 C CA . THR A 1 100 ? -13.981 4.290 15.099 1.00 80.00 100 THR A CA 1
ATOM 777 C C . THR A 1 100 ? -12.739 4.715 14.317 1.00 80.00 100 THR A C 1
ATOM 779 O O . THR A 1 100 ? -12.316 5.873 14.363 1.00 80.00 100 THR A O 1
ATOM 782 N N . GLY A 1 101 ? -12.110 3.764 13.626 1.00 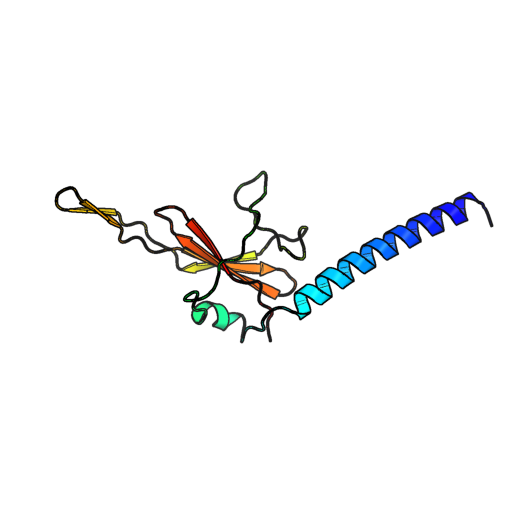80.69 101 GLY A N 1
ATOM 783 C CA . GLY A 1 101 ? -10.929 4.026 12.802 1.00 80.69 101 GLY A CA 1
ATOM 784 C C . GLY A 1 101 ? -11.286 4.590 11.427 1.00 80.69 101 GLY A C 1
ATOM 785 O O . GLY A 1 101 ? -12.319 4.240 10.855 1.00 80.69 101 GLY A O 1
ATOM 786 N N . ASP A 1 102 ? -10.414 5.436 10.881 1.00 82.81 102 ASP A N 1
ATOM 787 C CA . ASP A 1 102 ? -10.455 5.776 9.463 1.00 82.81 102 ASP A CA 1
ATOM 788 C C . ASP A 1 102 ? -9.962 4.592 8.627 1.00 82.81 102 ASP A C 1
ATOM 790 O O . ASP A 1 102 ? -9.043 3.865 9.022 1.00 82.81 102 ASP A O 1
ATOM 794 N N . ARG A 1 103 ? -10.518 4.448 7.425 1.00 84.25 103 ARG A N 1
ATOM 795 C CA . ARG A 1 103 ? -10.046 3.486 6.426 1.00 84.25 103 ARG A CA 1
ATOM 796 C C . ARG A 1 103 ? -9.732 4.214 5.132 1.00 84.25 103 ARG A C 1
ATOM 798 O O . ARG A 1 103 ? -10.568 4.964 4.619 1.00 84.25 103 ARG A O 1
ATOM 805 N N . TYR A 1 104 ? -8.538 3.976 4.606 1.00 84.88 104 TYR A N 1
ATOM 806 C CA . TYR A 1 104 ? -8.068 4.554 3.356 1.00 84.88 104 TYR A CA 1
ATOM 807 C C . TYR A 1 104 ? -7.611 3.460 2.404 1.00 84.88 104 TYR A C 1
ATOM 809 O O . TYR A 1 104 ? -7.000 2.470 2.807 1.00 84.88 104 TYR A O 1
ATOM 817 N N . LEU A 1 105 ? -7.853 3.701 1.123 1.00 85.19 105 LEU A N 1
ATOM 818 C CA . LEU A 1 105 ? -7.232 2.969 0.041 1.00 85.19 105 LEU A CA 1
ATOM 819 C C . LEU A 1 105 ? -6.100 3.811 -0.531 1.00 85.19 105 LEU A C 1
ATOM 821 O O . LEU A 1 105 ? -6.314 4.945 -0.954 1.00 85.19 105 LEU A O 1
ATOM 825 N N . ASN A 1 106 ? -4.911 3.238 -0.586 1.00 86.56 106 ASN A N 1
ATOM 826 C CA . ASN A 1 106 ? -3.776 3.818 -1.274 1.00 86.56 106 ASN A CA 1
ATOM 827 C C . ASN A 1 106 ? -3.498 3.000 -2.536 1.00 86.56 106 ASN A C 1
ATOM 829 O O . ASN A 1 106 ? -3.550 1.774 -2.508 1.00 86.56 106 ASN A O 1
ATOM 833 N N . THR A 1 107 ? -3.219 3.671 -3.650 1.00 85.94 107 THR A N 1
ATOM 834 C CA . THR A 1 107 ? -2.918 3.015 -4.931 1.00 85.94 107 THR A CA 1
ATOM 835 C C . THR A 1 107 ? -1.724 3.664 -5.609 1.00 85.94 107 THR A C 1
ATOM 837 O O . THR A 1 107 ? -1.570 4.885 -5.555 1.00 85.94 107 THR A O 1
ATOM 840 N N . ASP A 1 108 ? -0.869 2.865 -6.243 1.00 85.50 108 ASP A N 1
ATOM 841 C CA . ASP A 1 108 ? 0.133 3.389 -7.174 1.00 85.50 108 ASP A CA 1
ATOM 842 C C . ASP A 1 108 ? -0.382 3.341 -8.635 1.00 85.50 108 ASP A C 1
ATOM 844 O O . ASP A 1 108 ? -1.390 2.693 -8.920 1.00 85.50 108 ASP A O 1
ATOM 848 N N . PRO A 1 109 ? 0.268 4.037 -9.587 1.00 80.50 109 PRO A N 1
ATOM 849 C CA . PRO A 1 109 ? -0.082 4.030 -11.012 1.00 80.50 109 PRO A CA 1
ATOM 850 C C . PRO A 1 109 ? 0.017 2.660 -11.690 1.00 80.50 109 PRO A C 1
ATOM 852 O O . PRO A 1 109 ? -0.464 2.500 -12.808 1.00 80.50 109 PRO A O 1
ATOM 855 N N . PHE A 1 110 ? 0.645 1.683 -11.034 1.00 79.31 110 PHE A N 1
ATOM 856 C CA . PHE A 1 110 ? 0.702 0.295 -11.487 1.00 79.31 110 PHE A CA 1
ATOM 857 C C . PHE A 1 110 ? -0.438 -0.540 -10.891 1.00 79.31 110 PHE A C 1
ATOM 859 O O . PHE A 1 110 ? -0.443 -1.760 -11.031 1.00 79.31 110 PHE A O 1
ATOM 866 N N . TRP A 1 111 ? -1.412 0.130 -10.268 1.00 73.75 111 TRP A N 1
ATOM 867 C CA . TRP A 1 111 ? -2.606 -0.433 -9.655 1.00 73.75 111 TRP A CA 1
ATOM 868 C C . TRP A 1 111 ? -2.331 -1.349 -8.465 1.00 73.75 111 TRP A C 1
ATOM 870 O O . TRP A 1 111 ? -3.227 -2.087 -8.066 1.00 73.75 111 TRP A O 1
ATOM 880 N N . ASN A 1 112 ? -1.144 -1.281 -7.849 1.00 84.31 112 ASN A N 1
ATOM 881 C CA . ASN A 1 112 ? -0.942 -1.971 -6.579 1.00 84.31 112 ASN A CA 1
ATOM 882 C C . ASN A 1 112 ? -1.777 -1.277 -5.503 1.00 84.31 112 ASN A C 1
ATOM 884 O O . ASN A 1 112 ? -1.725 -0.054 -5.349 1.00 84.31 112 ASN A O 1
ATOM 888 N N . ILE A 1 113 ? -2.542 -2.074 -4.771 1.00 83.56 113 ILE A N 1
ATOM 889 C CA . ILE A 1 113 ? -3.522 -1.644 -3.786 1.00 83.56 113 ILE A CA 1
ATOM 890 C C . ILE A 1 113 ? -2.943 -1.837 -2.389 1.00 83.56 113 ILE A C 1
ATOM 892 O O . ILE A 1 113 ? -2.402 -2.893 -2.068 1.00 83.56 113 ILE A O 1
ATOM 896 N N . TYR A 1 114 ? -3.101 -0.824 -1.549 1.00 84.81 114 TYR A N 1
ATOM 897 C CA . TYR A 1 114 ? -2.667 -0.813 -0.161 1.00 84.81 114 TYR A CA 1
ATOM 898 C C . TYR A 1 114 ? -3.856 -0.399 0.702 1.00 84.81 114 TYR A C 1
ATOM 900 O O . TYR A 1 114 ? -4.439 0.669 0.502 1.00 84.81 114 TYR A O 1
ATOM 908 N N . TRP A 1 115 ? -4.218 -1.238 1.664 1.00 83.38 115 TRP A N 1
ATOM 909 C CA . TRP A 1 115 ? -5.288 -0.947 2.609 1.00 83.38 115 TRP A CA 1
ATOM 910 C C . TRP A 1 115 ? -4.706 -0.344 3.880 1.00 83.38 115 TRP A C 1
ATOM 912 O O . TRP A 1 115 ? -3.758 -0.885 4.447 1.00 83.38 115 TRP A O 1
ATOM 922 N N . VAL A 1 116 ? -5.256 0.778 4.335 1.00 82.44 116 VAL A N 1
ATOM 923 C CA . VAL A 1 116 ? -4.750 1.493 5.508 1.00 82.44 116 VAL A CA 1
ATOM 924 C C . VAL A 1 116 ? -5.865 1.677 6.518 1.00 82.44 116 VAL A C 1
ATOM 926 O O . VAL A 1 116 ? -6.916 2.233 6.207 1.00 82.44 116 VAL A O 1
ATOM 929 N N . GLU A 1 117 ? -5.608 1.252 7.746 1.00 81.94 117 GLU A N 1
ATOM 930 C CA . GLU A 1 117 ? -6.482 1.476 8.889 1.00 81.94 117 GLU A CA 1
ATOM 931 C C . GLU A 1 117 ? -5.787 2.426 9.863 1.00 81.94 117 GLU A C 1
ATOM 933 O O . GLU A 1 117 ? -4.685 2.142 10.336 1.00 81.94 117 GLU A O 1
ATOM 938 N N . ILE A 1 118 ? -6.424 3.560 10.161 1.00 78.94 118 ILE A N 1
ATOM 939 C CA . ILE A 1 118 ? -5.929 4.528 11.142 1.00 78.94 118 ILE A CA 1
ATOM 940 C C . ILE A 1 118 ? -6.895 4.556 12.320 1.00 78.94 118 ILE A C 1
ATOM 942 O O . ILE A 1 118 ? -7.987 5.114 12.243 1.00 78.94 118 ILE A O 1
ATOM 946 N N . SER A 1 119 ? -6.478 3.984 13.444 1.00 77.44 119 SER A N 1
ATOM 947 C CA . SER A 1 119 ? -7.109 4.255 14.732 1.00 77.44 119 SER A CA 1
ATOM 948 C C . SER A 1 119 ? -6.702 5.653 15.169 1.00 77.44 119 SER A C 1
ATOM 950 O O . SER A 1 119 ? -5.510 5.942 15.244 1.00 77.44 119 SER A O 1
ATOM 952 N N . ARG A 1 120 ? -7.676 6.515 15.467 1.00 72.88 120 ARG A N 1
ATOM 953 C CA . ARG A 1 120 ? -7.409 7.873 15.963 1.00 72.88 120 ARG A CA 1
ATOM 954 C C . ARG A 1 120 ? -7.121 7.912 17.463 1.00 72.88 120 ARG A C 1
ATOM 956 O O . ARG A 1 120 ? -6.474 8.846 17.922 1.00 72.88 120 ARG A O 1
ATOM 963 N N . PHE A 1 121 ? -7.571 6.907 18.219 1.00 70.75 121 PHE A N 1
ATOM 964 C CA . PHE A 1 121 ? -7.289 6.818 19.648 1.00 70.75 121 PHE A CA 1
ATOM 965 C C . PHE A 1 121 ? -7.218 5.357 20.138 1.00 70.75 121 PHE A C 1
ATOM 967 O O . PHE A 1 121 ? -8.219 4.648 20.035 1.00 70.75 121 PHE A O 1
ATOM 974 N N . PRO A 1 122 ? -6.072 4.890 20.673 1.00 69.81 122 PRO A N 1
ATOM 975 C CA . PRO A 1 122 ? -4.758 5.522 20.528 1.00 69.81 122 PRO A CA 1
ATOM 976 C C . PRO A 1 122 ? -4.377 5.620 19.043 1.00 69.81 122 PRO A C 1
ATOM 978 O O . PRO A 1 122 ? -4.827 4.797 18.235 1.00 69.81 122 PRO A O 1
ATOM 981 N N . GLU A 1 123 ? -3.566 6.618 18.681 1.00 73.94 123 GLU A N 1
ATOM 982 C CA . GLU A 1 123 ? -3.135 6.792 17.293 1.00 73.94 123 GLU A CA 1
ATOM 983 C C . GLU A 1 123 ? -2.292 5.589 16.849 1.00 73.94 123 GLU A C 1
ATOM 985 O O . GLU A 1 123 ? -1.193 5.354 17.353 1.00 73.94 123 GLU A O 1
ATOM 990 N N . LYS A 1 124 ? -2.829 4.790 15.926 1.00 78.50 124 LYS A N 1
ATOM 991 C CA . LYS A 1 124 ? -2.146 3.630 15.343 1.00 78.50 124 LYS A CA 1
ATOM 992 C C . LYS A 1 124 ? -2.509 3.531 13.876 1.00 78.50 124 LYS A C 1
ATOM 994 O O . LYS A 1 124 ? -3.687 3.533 13.538 1.00 78.50 124 LYS A O 1
ATOM 999 N N . THR A 1 125 ? -1.502 3.396 13.023 1.00 80.50 125 THR A N 1
ATOM 1000 C CA . THR A 1 125 ? -1.700 3.128 11.596 1.00 80.50 125 THR A CA 1
ATOM 1001 C C . THR A 1 125 ? -1.275 1.700 11.296 1.00 80.50 125 THR A C 1
ATOM 1003 O O . THR A 1 125 ? -0.172 1.296 11.659 1.00 80.50 125 THR A O 1
ATOM 1006 N N . LYS A 1 126 ? -2.150 0.937 10.646 1.00 84.69 126 LYS A N 1
ATOM 1007 C CA . LYS A 1 126 ? -1.855 -0.393 10.117 1.00 84.69 126 LYS A CA 1
ATOM 1008 C C . LYS A 1 126 ? -1.967 -0.355 8.605 1.00 84.69 126 LYS A C 1
ATOM 1010 O O . LYS A 1 126 ? -2.911 0.220 8.066 1.00 84.69 126 LYS A O 1
ATOM 1015 N N . PHE A 1 127 ? -1.018 -0.996 7.945 1.00 84.00 127 PHE A N 1
ATOM 1016 C CA . PHE A 1 127 ? -0.996 -1.133 6.499 1.00 84.00 127 PHE A CA 1
ATOM 1017 C C . PHE A 1 127 ? -1.159 -2.597 6.134 1.00 84.00 127 PHE A C 1
ATOM 1019 O O . PHE A 1 127 ? -0.550 -3.449 6.765 1.00 84.00 127 PHE A O 1
ATOM 1026 N N . TYR A 1 128 ? -1.941 -2.889 5.107 1.00 85.69 128 TYR A N 1
ATOM 1027 C CA . TYR A 1 128 ? -2.104 -4.235 4.578 1.00 85.69 128 TYR A CA 1
ATOM 1028 C C . TYR A 1 128 ? -1.887 -4.216 3.066 1.00 85.69 128 TYR A C 1
ATOM 1030 O O . TYR A 1 128 ? -2.281 -3.270 2.375 1.00 85.69 128 TYR A O 1
ATOM 1038 N N . GLY A 1 129 ? -1.256 -5.272 2.558 1.00 84.25 129 GLY A N 1
ATOM 1039 C CA . GLY A 1 129 ? -0.796 -5.369 1.175 1.00 84.25 129 GLY A CA 1
ATOM 1040 C C . GLY A 1 129 ? 0.706 -5.102 1.043 1.00 84.25 129 GLY A C 1
ATOM 1041 O O . GL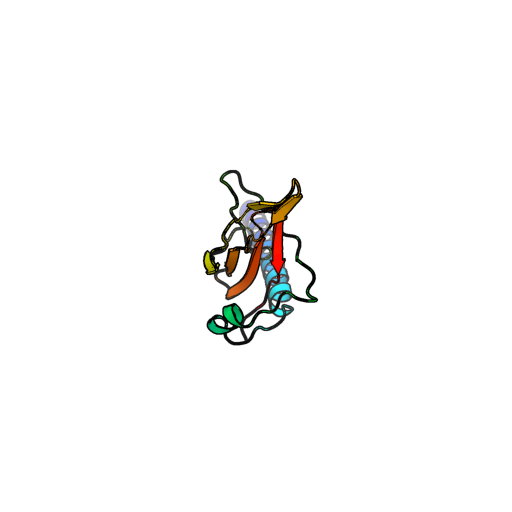Y A 1 129 ? 1.428 -5.153 2.041 1.00 84.25 129 GLY A O 1
ATOM 1042 N N . PRO A 1 130 ? 1.201 -4.807 -0.168 1.00 86.25 130 PRO A N 1
ATOM 1043 C CA . PRO A 1 130 ? 0.442 -4.547 -1.396 1.00 86.25 130 PRO A CA 1
ATOM 1044 C C . PRO A 1 130 ? -0.283 -5.758 -1.988 1.00 86.25 130 PRO A C 1
ATOM 1046 O O . PRO A 1 130 ? 0.150 -6.898 -1.847 1.00 86.25 130 PRO A O 1
ATOM 1049 N N . PHE A 1 131 ? -1.351 -5.478 -2.727 1.00 86.19 131 PHE A N 1
ATOM 1050 C CA . PHE A 1 131 ? -2.073 -6.446 -3.545 1.00 86.19 131 PHE A CA 1
ATOM 1051 C C . PHE A 1 131 ? -2.138 -5.974 -4.999 1.00 86.19 131 PHE A C 1
ATOM 1053 O O . PHE A 1 131 ? -2.131 -4.771 -5.248 1.00 86.19 131 PHE A O 1
ATOM 1060 N N . LYS A 1 132 ? -2.229 -6.891 -5.964 1.00 85.62 132 LYS A N 1
ATOM 1061 C CA . LYS A 1 132 ? -2.390 -6.542 -7.386 1.00 85.62 132 LYS A CA 1
ATOM 1062 C C . LYS A 1 132 ? -3.800 -6.879 -7.886 1.00 85.62 132 LYS A C 1
ATOM 1064 O O . LYS A 1 132 ? -4.350 -7.881 -7.437 1.00 85.62 132 LYS A O 1
ATOM 1069 N N . PRO A 1 133 ? -4.378 -6.121 -8.830 1.00 79.56 133 PRO A N 1
ATOM 1070 C CA . PRO A 1 133 ? -5.648 -6.483 -9.451 1.00 79.56 133 PRO A CA 1
ATOM 1071 C C . PRO A 1 133 ? -5.518 -7.813 -10.196 1.00 79.56 133 PRO A C 1
ATOM 1073 O O . PRO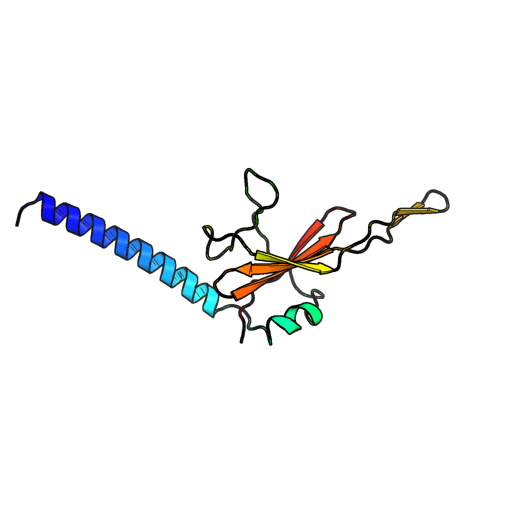 A 1 133 ? -4.449 -8.110 -10.741 1.00 79.56 133 PRO A O 1
ATOM 1076 N N . ASN A 1 134 ? -6.603 -8.583 -10.232 1.00 73.50 134 ASN A N 1
ATOM 1077 C CA . ASN A 1 134 ? -6.756 -9.707 -11.157 1.00 73.50 134 ASN A CA 1
ATOM 1078 C C . ASN A 1 134 ? -7.171 -9.244 -12.555 1.00 73.50 134 ASN A C 1
ATOM 1080 O O . ASN A 1 134 ? -7.919 -8.242 -12.642 1.00 73.50 134 ASN A O 1
#